Protein AF-A0A1V5CGF0-F1 (afdb_monomer)

Secondary structure (DSSP, 8-state):
-PPPP-----HHHHHHHHHHHHHHHHHHHHH-TT----HHHIIIIIIHHHHHHHHHHHHHHHHHHHHHTTSEEEEE-SSS-EEEEE-GGGHHHHHHHHHHTT-TT----

Foldseek 3Di:
DDDDDDDDDPVVVVVVVVVVLVVVVVVVCVVVVVPPDDPCRCPPPVVVVVVCVVCVVVVVVVVVVCVVVVQKDWDDDVDPDIDIDGDVVCVVVVVVVVVVVVVPPPDDD

Solvent-accessible surface area (backbone atoms only — not comparable to full-atom values): 6692 Å² total; per-residue (Å²): 135,86,83,78,84,78,77,88,74,65,68,68,58,55,56,51,50,53,54,53,48,51,53,51,54,53,52,49,49,66,77,37,76,84,64,85,64,47,74,65,45,47,54,66,52,50,50,46,48,50,48,50,59,59,46,46,60,55,50,52,50,50,53,48,53,36,41,78,70,51,47,33,42,82,43,77,52,104,54,98,56,80,41,78,42,77,28,71,94,34,44,69,63,52,49,50,56,59,49,60,74,66,48,92,76,79,85,82,134

Nearest PDB structures (foldseek):
  2lkp-assembly1_B  TM=3.238E-01  e=8.485E-01  Mycobacterium tuberculosis H37Rv
  6juv-assembly1_A  TM=3.906E-01  e=6.019E+00  Pyrococcus yayanosii CH1

Structure (mmCIF, N/CA/C/O backbone):
data_AF-A0A1V5CGF0-F1
#
_entry.id   AF-A0A1V5CGF0-F1
#
loop_
_atom_site.group_PDB
_atom_site.id
_atom_site.type_symbol
_atom_site.label_atom_id
_atom_site.label_alt_id
_atom_site.label_comp_id
_atom_site.label_asym_id
_atom_site.label_entity_id
_atom_site.label_seq_id
_atom_site.pdbx_PDB_ins_code
_atom_site.Cartn_x
_atom_site.Cartn_y
_atom_site.Cartn_z
_atom_site.occupancy
_atom_site.B_iso_or_equiv
_atom_site.auth_seq_id
_atom_site.auth_comp_id
_atom_site.auth_asym_id
_atom_site.auth_atom_id
_atom_site.pdbx_PDB_model_num
ATOM 1 N N . MET A 1 1 ? -3.769 49.206 -1.027 1.00 41.88 1 MET A N 1
ATOM 2 C CA . MET A 1 1 ? -4.269 48.025 -0.290 1.00 41.88 1 MET A CA 1
ATOM 3 C C . MET A 1 1 ? -4.464 46.904 -1.300 1.00 41.88 1 MET A C 1
ATOM 5 O O . MET A 1 1 ? -5.434 46.940 -2.043 1.00 41.88 1 MET A O 1
ATOM 9 N N . ALA A 1 2 ? -3.492 46.000 -1.428 1.00 39.69 2 ALA A N 1
ATOM 10 C CA . ALA A 1 2 ? -3.567 44.892 -2.378 1.00 39.69 2 ALA A CA 1
ATOM 11 C C . ALA A 1 2 ? -4.409 43.763 -1.771 1.00 39.69 2 ALA A C 1
ATOM 13 O O . ALA A 1 2 ? -4.051 43.216 -0.730 1.00 39.69 2 ALA A O 1
ATOM 14 N N . GLN A 1 3 ? -5.540 43.452 -2.401 1.00 42.38 3 GLN A N 1
ATOM 15 C CA . GLN A 1 3 ? -6.319 42.254 -2.105 1.00 42.38 3 GLN A CA 1
ATOM 16 C C . GLN A 1 3 ? -5.626 41.077 -2.803 1.00 42.38 3 GLN A C 1
ATOM 18 O O . GLN A 1 3 ? -5.435 41.097 -4.016 1.00 42.38 3 GLN A O 1
ATOM 23 N N . GLN A 1 4 ? -5.184 40.093 -2.023 1.00 45.22 4 GLN A N 1
ATOM 24 C CA . GLN A 1 4 ? -4.608 38.844 -2.527 1.00 45.22 4 GLN A CA 1
ATOM 25 C C . GLN A 1 4 ? -5.707 37.972 -3.171 1.00 45.22 4 GLN A C 1
ATOM 27 O O . GLN A 1 4 ? -6.844 37.990 -2.689 1.00 45.22 4 GLN A O 1
ATOM 32 N N . PRO A 1 5 ? -5.403 37.176 -4.213 1.00 49.09 5 PRO A N 1
ATOM 33 C CA . PRO A 1 5 ? -6.361 36.238 -4.786 1.00 49.09 5 PRO A CA 1
ATOM 34 C C . PRO A 1 5 ? -6.500 35.022 -3.860 1.00 49.09 5 PRO A C 1
ATOM 36 O O . PRO A 1 5 ? -5.515 34.350 -3.553 1.00 49.09 5 PRO A O 1
ATOM 39 N N . ARG A 1 6 ? -7.723 34.731 -3.397 1.00 47.97 6 ARG A N 1
ATOM 40 C CA . ARG A 1 6 ? -8.001 33.485 -2.671 1.00 47.97 6 ARG A CA 1
ATOM 41 C C . ARG A 1 6 ? -7.856 32.316 -3.644 1.00 47.97 6 ARG A C 1
ATOM 43 O O . ARG A 1 6 ? -8.627 32.219 -4.596 1.00 47.97 6 ARG A O 1
ATOM 50 N N . LEU A 1 7 ? -6.877 31.445 -3.394 1.00 53.28 7 LEU A N 1
ATOM 51 C CA . LEU A 1 7 ? -6.810 30.116 -4.000 1.00 53.28 7 LEU A CA 1
ATOM 52 C C . LEU A 1 7 ? -8.165 29.419 -3.812 1.00 53.28 7 LEU A C 1
ATOM 54 O O . LEU A 1 7 ? -8.728 29.446 -2.716 1.00 53.28 7 LEU A O 1
ATOM 58 N N . GLY A 1 8 ? -8.680 28.821 -4.886 1.00 49.19 8 GLY A N 1
ATOM 59 C CA . GLY A 1 8 ? -9.928 28.071 -4.885 1.00 49.19 8 GLY A CA 1
ATOM 60 C C . GLY A 1 8 ? -9.873 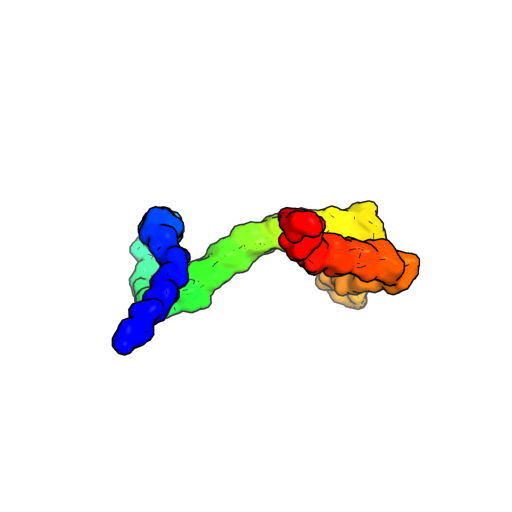26.919 -3.889 1.00 49.19 8 GLY A C 1
ATOM 61 O O . GLY A 1 8 ? -9.265 25.888 -4.151 1.00 49.19 8 GLY A O 1
ATOM 62 N N . HIS A 1 9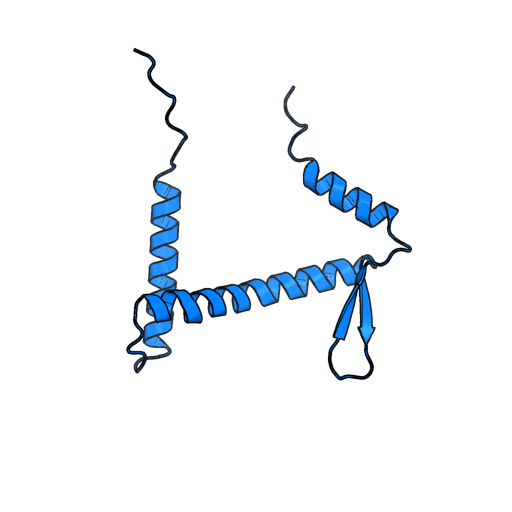 ? -10.517 27.107 -2.747 1.00 52.44 9 HIS A N 1
ATOM 63 C CA . HIS A 1 9 ? -10.866 26.030 -1.844 1.00 52.44 9 HIS A CA 1
ATOM 64 C C . HIS A 1 9 ? -12.265 25.581 -2.267 1.00 52.44 9 HIS A C 1
ATOM 66 O O . HIS A 1 9 ? -13.226 26.288 -1.989 1.00 52.44 9 HIS A O 1
ATOM 72 N N . GLU A 1 10 ? -12.387 24.481 -3.015 1.00 52.28 10 GLU A N 1
ATOM 73 C CA . GLU A 1 10 ? -13.690 23.877 -3.334 1.00 52.28 10 GLU A CA 1
ATOM 74 C C . GLU A 1 10 ? -14.225 23.214 -2.049 1.00 52.28 10 GLU A C 1
ATOM 76 O O . GLU A 1 10 ? -13.728 22.143 -1.681 1.00 52.28 10 GLU A O 1
ATOM 81 N N . PRO A 1 11 ? -15.187 23.820 -1.322 1.00 55.75 11 PRO A N 1
ATOM 82 C CA . PRO A 1 11 ? -15.65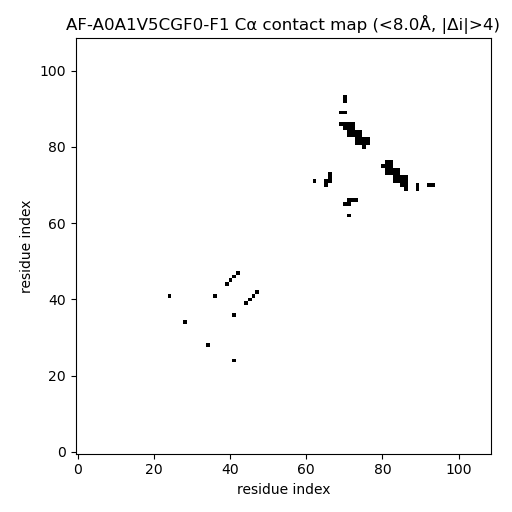5 23.295 -0.033 1.00 55.75 11 PRO A CA 1
ATOM 83 C C . PRO A 1 11 ? -16.304 21.906 -0.166 1.00 55.75 11 PRO A C 1
ATOM 85 O O . PRO A 1 11 ? -16.322 21.118 0.780 1.00 55.75 11 PRO A O 1
ATOM 88 N N . ASP A 1 12 ? -16.768 21.573 -1.367 1.00 60.09 12 ASP A N 1
ATOM 89 C CA . ASP A 1 12 ? -17.498 20.343 -1.664 1.00 60.09 12 ASP A CA 1
ATOM 90 C C . ASP A 1 12 ? -16.593 19.101 -1.621 1.00 60.09 12 ASP A C 1
ATOM 92 O O . ASP A 1 12 ? -17.034 18.008 -1.254 1.00 60.09 12 ASP A O 1
ATOM 96 N N . LYS A 1 13 ? -15.299 19.258 -1.939 1.00 60.16 13 LYS A N 1
ATOM 97 C CA . LYS A 1 13 ? -14.335 18.146 -1.921 1.00 60.16 13 LYS A CA 1
ATOM 98 C C . LYS A 1 13 ? -13.945 17.753 -0.503 1.00 60.16 13 LYS A C 1
ATOM 100 O O . LYS A 1 13 ? -13.909 16.562 -0.198 1.00 60.16 13 LYS A O 1
ATOM 105 N N . GLU A 1 14 ? -13.706 18.725 0.375 1.00 60.25 14 GLU A N 1
ATOM 106 C CA . GLU A 1 14 ? -13.352 18.427 1.766 1.00 60.25 14 GLU A CA 1
ATOM 107 C C . GLU A 1 14 ? -14.515 17.815 2.544 1.00 60.25 14 GLU A C 1
ATOM 109 O O . GLU A 1 14 ? -14.323 16.825 3.251 1.00 60.25 14 GLU A O 1
ATOM 114 N N . ALA A 1 15 ? -15.738 18.316 2.351 1.00 69.00 15 ALA A N 1
ATOM 115 C CA . ALA A 1 15 ? -16.922 17.722 2.966 1.00 69.00 15 ALA A CA 1
ATOM 116 C C . ALA A 1 15 ? -17.137 16.260 2.520 1.00 69.00 15 ALA A C 1
ATOM 118 O O . ALA A 1 15 ? -17.509 15.408 3.330 1.00 69.00 15 ALA A O 1
ATOM 119 N N . CYS A 1 16 ? -16.859 15.944 1.251 1.00 75.00 16 CYS A N 1
ATOM 120 C CA . CYS A 1 16 ? -16.924 14.575 0.735 1.00 75.00 16 CYS A CA 1
ATOM 121 C C . CYS A 1 16 ? -15.838 13.673 1.351 1.00 75.00 16 CYS A C 1
ATOM 123 O O . CYS A 1 16 ? -16.117 12.538 1.748 1.00 75.00 16 CYS A O 1
ATOM 125 N N . LEU A 1 17 ? -14.617 14.194 1.511 1.00 78.62 17 LEU A N 1
ATOM 126 C CA . LEU A 1 17 ? -13.514 13.478 2.157 1.00 78.62 17 LEU A CA 1
ATOM 127 C C . LEU A 1 17 ? -13.836 13.141 3.616 1.00 78.62 17 LEU A C 1
ATOM 129 O O . LEU A 1 17 ? -13.697 11.982 4.010 1.00 78.62 17 LEU A O 1
ATOM 133 N N . VAL A 1 18 ? -14.339 14.103 4.393 1.00 83.62 18 VAL A N 1
ATOM 134 C CA . VAL A 1 18 ? -14.724 13.883 5.797 1.00 83.62 18 VAL A CA 1
ATOM 135 C C . VAL A 1 18 ? -15.824 12.826 5.910 1.00 83.62 18 VAL A C 1
ATOM 137 O O . VAL A 1 18 ? -15.720 11.928 6.743 1.00 83.62 18 VAL A O 1
ATOM 140 N N . GLN A 1 19 ? -16.838 12.857 5.040 1.00 83.19 19 GLN A N 1
ATOM 141 C CA . GLN A 1 19 ? -17.880 11.822 5.027 1.00 83.19 19 GLN A CA 1
ATOM 142 C C . GLN A 1 19 ? -17.330 10.435 4.667 1.00 83.19 19 GLN A C 1
ATOM 144 O O . GLN A 1 19 ? -17.722 9.431 5.269 1.00 83.19 19 GLN A O 1
ATOM 149 N N . SER A 1 20 ? -16.387 1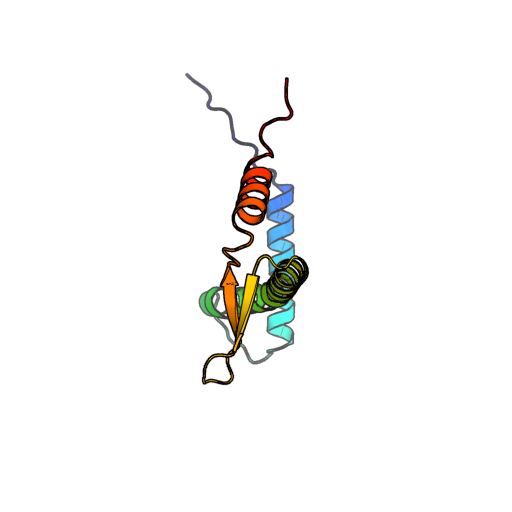0.363 3.723 1.00 81.19 20 SER A N 1
ATOM 150 C CA . SER A 1 20 ? -15.731 9.104 3.360 1.00 81.19 20 SER A CA 1
ATOM 151 C C . SER A 1 20 ? -14.913 8.523 4.522 1.00 81.19 20 SER A C 1
ATOM 153 O O . SER A 1 20 ? -14.963 7.315 4.766 1.00 81.19 20 SER A O 1
ATOM 155 N N . LEU A 1 21 ? -14.225 9.381 5.284 1.00 80.56 21 LEU A N 1
ATOM 156 C CA . LEU A 1 21 ? -13.470 9.004 6.478 1.00 80.56 21 LEU A CA 1
ATOM 157 C C . LEU A 1 21 ? -14.399 8.562 7.608 1.00 80.56 21 LEU A C 1
ATOM 159 O O . LEU A 1 21 ? -14.166 7.513 8.199 1.00 80.56 21 LEU A O 1
ATOM 163 N N . ALA A 1 22 ? -15.493 9.286 7.851 1.00 83.25 22 ALA A N 1
ATOM 164 C CA . ALA A 1 22 ? -16.489 8.909 8.850 1.00 83.25 22 ALA A CA 1
ATOM 165 C C . ALA A 1 22 ? -17.069 7.511 8.575 1.00 83.25 22 ALA A C 1
ATOM 167 O O . ALA A 1 22 ? -17.149 6.684 9.481 1.00 83.25 22 ALA A O 1
ATOM 168 N N . ARG A 1 23 ? -17.399 7.199 7.312 1.00 84.25 23 ARG A N 1
ATOM 169 C CA . ARG A 1 23 ? -17.882 5.861 6.927 1.00 84.25 23 ARG A CA 1
ATOM 170 C C . ARG A 1 23 ? -16.833 4.775 7.164 1.00 84.25 23 ARG A C 1
ATOM 172 O O . ARG A 1 23 ? -17.178 3.692 7.627 1.00 84.25 23 ARG A O 1
ATOM 179 N N . LYS A 1 24 ? -15.569 5.054 6.835 1.00 80.75 24 LYS A N 1
ATOM 180 C CA . LYS A 1 24 ? -14.440 4.149 7.085 1.00 80.75 24 LYS A CA 1
ATO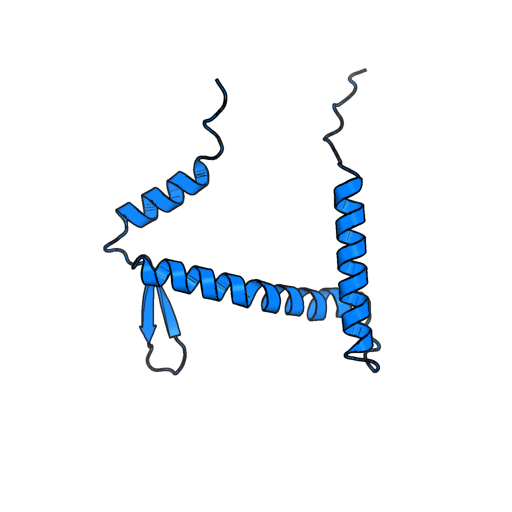M 181 C C . LYS A 1 24 ? -14.292 3.875 8.591 1.00 80.75 24 LYS A C 1
ATOM 183 O O . LYS A 1 24 ? -14.300 2.714 8.984 1.00 80.75 24 LYS A O 1
ATOM 188 N N . ILE A 1 25 ? -14.254 4.917 9.422 1.00 82.25 25 ILE A N 1
ATOM 189 C CA . ILE A 1 25 ? -14.123 4.798 10.886 1.00 82.25 25 ILE A CA 1
ATOM 190 C C . ILE A 1 25 ? -15.303 4.026 11.495 1.00 82.25 25 ILE A C 1
ATOM 192 O O . ILE A 1 25 ? -15.105 3.183 12.360 1.00 82.25 25 ILE A O 1
ATOM 196 N N . LEU A 1 26 ? -16.532 4.248 11.024 1.00 83.69 26 LEU A N 1
ATOM 197 C CA . LEU A 1 26 ? -17.690 3.489 11.509 1.00 83.69 26 LEU A CA 1
ATOM 198 C C . LEU A 1 26 ? -17.606 1.997 11.161 1.00 83.69 26 LEU A C 1
ATOM 200 O O . LEU A 1 26 ? -17.943 1.163 11.994 1.00 83.69 26 LEU A O 1
ATOM 204 N N . LEU A 1 27 ? -17.146 1.652 9.954 1.00 81.06 27 LEU A N 1
ATOM 205 C CA . LEU A 1 27 ? -16.930 0.252 9.573 1.00 81.06 27 LEU A CA 1
ATOM 206 C C . LEU A 1 27 ? -15.881 -0.419 10.468 1.00 81.06 27 LEU A C 1
ATOM 208 O O . LEU A 1 27 ? -16.083 -1.563 10.857 1.00 81.06 27 LEU A O 1
ATOM 212 N N . TYR A 1 28 ? -14.812 0.298 10.829 1.00 76.12 28 TYR A N 1
ATOM 213 C CA . TYR A 1 28 ? -13.790 -0.198 11.754 1.00 76.12 28 TYR A CA 1
ATOM 214 C C . TYR A 1 28 ? -14.359 -0.576 13.116 1.00 76.12 28 TYR A C 1
ATOM 216 O O . TYR A 1 28 ? -14.182 -1.701 13.568 1.00 76.12 28 TYR A O 1
ATOM 224 N N . LEU A 1 29 ? -15.049 0.372 13.754 1.00 79.00 29 LEU A N 1
ATOM 225 C CA . LEU A 1 29 ? -15.548 0.210 15.118 1.00 79.00 29 LEU A CA 1
ATOM 226 C C . LEU A 1 29 ? -16.621 -0.885 15.211 1.00 79.00 29 LEU A C 1
ATOM 228 O O . LEU A 1 29 ? -16.797 -1.483 16.264 1.00 79.00 29 LEU A O 1
ATOM 232 N N . ILE A 1 30 ? -17.330 -1.168 14.113 1.00 82.56 30 ILE A N 1
ATOM 233 C CA . ILE A 1 30 ? -18.269 -2.297 14.040 1.00 82.56 30 ILE A CA 1
ATOM 234 C C . ILE A 1 30 ? -17.529 -3.636 13.923 1.00 82.56 30 ILE A C 1
ATOM 236 O O . ILE A 1 30 ? -17.954 -4.611 14.538 1.00 82.56 30 ILE A O 1
ATOM 240 N N . ASP A 1 31 ? -16.456 -3.697 13.131 1.00 76.44 31 ASP A N 1
ATOM 241 C CA . ASP A 1 31 ? -15.660 -4.920 12.932 1.00 76.44 31 ASP A CA 1
ATOM 242 C C . ASP A 1 31 ? -14.798 -5.252 14.168 1.00 76.44 31 ASP A C 1
ATOM 244 O O . ASP A 1 31 ? -14.493 -6.413 14.434 1.00 76.44 31 ASP A O 1
ATOM 248 N N . HIS A 1 32 ? -14.472 -4.233 14.972 1.00 72.31 32 HIS A N 1
ATOM 249 C CA . HIS A 1 32 ? -13.716 -4.339 16.219 1.00 72.31 32 HIS A CA 1
ATOM 250 C C . HIS A 1 32 ? -14.474 -3.677 17.387 1.00 72.31 32 HIS A C 1
ATOM 252 O O . HIS A 1 32 ? -14.080 -2.606 17.848 1.00 72.31 32 HIS A O 1
ATOM 258 N N . PRO A 1 33 ? -15.555 -4.299 17.895 1.00 72.00 33 PRO A N 1
ATOM 259 C CA . PRO A 1 33 ? -16.413 -3.705 18.927 1.00 72.00 33 PRO A CA 1
ATOM 260 C C . PRO A 1 33 ? -15.712 -3.482 20.277 1.00 72.00 33 PRO A C 1
ATOM 262 O O . PRO A 1 33 ? -16.167 -2.657 21.064 1.00 72.00 33 PRO A O 1
ATOM 265 N N . ASP A 1 34 ? -14.598 -4.177 20.523 1.00 72.56 34 ASP A N 1
ATOM 266 C CA . ASP A 1 34 ? -13.769 -4.023 21.725 1.00 72.56 34 ASP A CA 1
ATOM 267 C C . ASP A 1 34 ? -12.632 -2.994 21.540 1.00 72.56 34 ASP A C 1
ATOM 269 O O . ASP A 1 34 ? -11.816 -2.796 22.442 1.00 72.56 34 ASP A O 1
ATOM 273 N N . ALA A 1 35 ? -12.528 -2.355 20.366 1.00 67.81 35 ALA A N 1
ATOM 274 C CA . ALA A 1 35 ? -11.510 -1.343 20.109 1.00 67.81 35 ALA A CA 1
ATOM 275 C C . ALA A 1 35 ? -11.854 -0.035 20.838 1.00 67.81 35 ALA A C 1
ATOM 277 O O . ALA A 1 35 ? -12.534 0.841 20.307 1.00 67.81 35 ALA A O 1
ATOM 278 N N . GLU A 1 36 ? -11.320 0.135 22.046 1.00 70.25 36 GLU A N 1
ATOM 279 C CA . GLU A 1 36 ? -11.237 1.431 22.738 1.00 70.25 36 GLU A CA 1
ATOM 280 C C . GLU A 1 36 ? -10.092 2.290 22.172 1.00 70.25 36 GLU A C 1
ATOM 282 O O . GLU A 1 36 ? -9.258 2.837 22.898 1.00 70.25 36 GLU A O 1
ATOM 287 N N . ASP A 1 37 ? -10.000 2.369 20.846 1.00 69.69 37 ASP A N 1
ATOM 288 C CA . ASP A 1 37 ? -8.906 3.070 20.192 1.00 69.69 37 ASP A CA 1
ATOM 289 C C . ASP A 1 37 ? -9.021 4.586 20.389 1.00 69.69 37 ASP A C 1
ATOM 291 O O . ASP A 1 37 ? -10.086 5.195 20.248 1.00 69.69 37 ASP A O 1
ATOM 295 N N . SER A 1 38 ? -7.889 5.224 20.681 1.00 80.44 38 SER A N 1
ATOM 296 C CA . SER A 1 38 ? -7.796 6.681 20.697 1.00 80.44 38 SER A CA 1
ATOM 297 C C . SER A 1 38 ? -7.777 7.229 19.266 1.00 80.44 38 SER A C 1
ATOM 299 O O . SER A 1 38 ? -7.514 6.506 18.304 1.00 80.44 38 SER A O 1
ATOM 301 N N . LEU A 1 39 ? -7.987 8.539 19.097 1.00 77.19 39 LEU A N 1
ATOM 302 C CA . LEU A 1 39 ? -7.825 9.190 17.789 1.00 77.19 39 LEU A CA 1
ATOM 303 C C . LEU A 1 39 ? -6.443 8.901 17.171 1.00 77.19 39 LEU A C 1
ATOM 305 O O . LEU A 1 39 ? -6.340 8.685 15.967 1.00 77.19 39 LEU A O 1
ATOM 309 N N . GLU A 1 40 ? -5.394 8.858 17.994 1.00 74.00 40 GLU A N 1
ATOM 310 C CA . GLU A 1 40 ? -4.036 8.507 17.564 1.00 74.00 40 GLU A CA 1
ATOM 311 C C . GLU A 1 40 ? -3.933 7.044 17.111 1.00 74.00 40 GLU A C 1
ATOM 313 O O . GLU A 1 40 ? -3.243 6.771 16.132 1.00 74.00 40 GLU A O 1
ATOM 318 N N . GLY A 1 41 ? -4.652 6.118 17.755 1.00 75.69 41 GLY A N 1
ATOM 319 C CA . GLY A 1 41 ? -4.753 4.718 17.328 1.00 75.69 41 GLY A CA 1
ATOM 320 C C . GLY A 1 41 ? -5.478 4.560 15.988 1.00 75.69 41 GLY A C 1
ATOM 321 O O . GLY A 1 41 ? -4.946 3.947 15.055 1.00 75.69 41 GLY A O 1
ATOM 322 N N . ILE A 1 42 ? -6.632 5.225 15.844 1.00 75.38 42 ILE A N 1
ATOM 323 C CA . ILE A 1 42 ? -7.425 5.243 14.603 1.00 75.38 42 ILE A CA 1
ATOM 324 C C . ILE A 1 42 ? -6.604 5.812 13.442 1.00 75.38 42 ILE A C 1
ATOM 326 O O . ILE A 1 42 ? -6.592 5.235 12.357 1.00 75.38 42 ILE A O 1
ATOM 330 N N . VAL A 1 43 ? -5.916 6.939 13.646 1.00 72.31 43 VAL A N 1
ATOM 331 C CA . VAL A 1 43 ? -5.132 7.604 12.592 1.00 72.31 43 VAL A CA 1
ATOM 332 C C . VAL A 1 43 ? -3.825 6.864 12.305 1.00 72.31 43 VAL A C 1
ATOM 334 O O . VAL A 1 43 ? -3.479 6.666 11.141 1.00 72.31 43 VAL A O 1
ATOM 337 N N . GLY A 1 44 ? -3.089 6.477 13.347 1.00 63.44 44 GLY A N 1
ATOM 338 C CA . GLY A 1 44 ? -1.718 5.988 13.233 1.00 63.44 44 GLY A CA 1
ATOM 339 C C . GLY A 1 44 ? -1.609 4.551 12.740 1.00 63.44 44 GLY A C 1
ATOM 340 O O . GLY A 1 44 ? -0.759 4.260 11.901 1.00 63.44 44 GLY A O 1
ATOM 341 N N . TRP A 1 45 ? -2.472 3.661 13.230 1.00 65.81 45 TRP A N 1
ATOM 342 C CA . TRP A 1 45 ? -2.389 2.235 12.918 1.00 65.81 45 TRP A CA 1
ATOM 343 C C . TRP A 1 45 ? -3.473 1.821 11.939 1.00 65.81 45 TRP A C 1
ATOM 345 O O . TRP A 1 45 ? -3.164 1.280 10.879 1.00 65.81 45 TRP A O 1
ATOM 355 N N . TRP A 1 46 ? -4.732 2.145 12.233 1.00 73.31 46 TRP A N 1
ATOM 356 C CA . TRP A 1 46 ? -5.835 1.633 11.430 1.00 73.31 46 TRP A CA 1
ATOM 357 C C . TRP A 1 46 ? -5.961 2.320 10.067 1.00 73.31 46 TRP A C 1
ATOM 359 O O . TRP A 1 46 ? -6.008 1.646 9.037 1.00 73.31 46 TRP A O 1
ATOM 369 N N . LEU A 1 47 ? -5.988 3.657 10.021 1.00 69.44 47 LEU A N 1
ATOM 370 C CA . LEU A 1 47 ? -6.177 4.375 8.757 1.00 69.44 47 LEU A CA 1
ATOM 371 C C . LEU A 1 47 ? -5.002 4.140 7.799 1.00 69.44 47 LEU A C 1
ATOM 373 O O . LEU A 1 47 ? -5.211 3.955 6.600 1.00 69.44 47 LEU A O 1
ATOM 377 N N . LEU A 1 48 ? -3.781 4.099 8.339 1.00 74.81 48 LEU A N 1
ATOM 378 C CA . LEU A 1 48 ? -2.570 3.774 7.594 1.00 74.81 48 LEU A CA 1
ATOM 379 C C . LEU A 1 48 ? -2.619 2.336 7.062 1.00 74.81 48 LEU A C 1
ATOM 381 O O . LEU A 1 48 ? -2.367 2.119 5.881 1.00 74.81 48 LEU A O 1
ATOM 385 N N . GLU A 1 49 ? -2.982 1.358 7.897 1.00 74.31 49 GLU A N 1
ATOM 386 C CA . GLU A 1 49 ? -3.077 -0.044 7.483 1.00 74.31 49 GLU A CA 1
ATOM 387 C C . GLU A 1 49 ? -4.166 -0.258 6.426 1.00 74.31 49 GLU A C 1
ATOM 389 O O . GLU A 1 49 ? -3.932 -0.945 5.432 1.00 74.31 49 GLU A O 1
ATOM 394 N N . GLN A 1 50 ? -5.342 0.353 6.582 1.00 72.62 50 GLN A N 1
ATOM 395 C CA . GLN A 1 50 ? -6.410 0.270 5.583 1.00 72.62 50 GLN A CA 1
ATOM 396 C C . GLN A 1 50 ? -6.023 0.915 4.261 1.00 72.62 50 GLN A C 1
ATOM 398 O O . GLN A 1 50 ? -6.344 0.381 3.194 1.00 72.62 50 GLN A O 1
ATOM 403 N N . GLU A 1 51 ? -5.341 2.057 4.313 1.00 75.56 51 GLU A N 1
ATOM 404 C CA . GLU A 1 51 ? -4.840 2.704 3.111 1.00 75.56 51 GLU A CA 1
ATOM 405 C C . GLU A 1 51 ? -3.776 1.822 2.451 1.00 75.56 51 GLU A C 1
ATOM 407 O O . GLU A 1 51 ? -3.887 1.544 1.263 1.00 75.56 51 GLU A O 1
ATOM 412 N N . ILE A 1 52 ? -2.834 1.260 3.214 1.00 76.62 52 ILE A N 1
ATOM 413 C CA . ILE A 1 52 ? -1.836 0.309 2.704 1.00 76.62 52 ILE A CA 1
ATOM 414 C C . ILE A 1 52 ? -2.514 -0.905 2.057 1.00 76.62 52 ILE A C 1
ATOM 416 O O . ILE A 1 52 ? -2.186 -1.227 0.919 1.00 76.62 52 ILE A O 1
ATOM 420 N N . ARG A 1 53 ? -3.496 -1.539 2.711 1.00 76.75 53 ARG A N 1
ATOM 421 C CA . ARG A 1 53 ? -4.246 -2.689 2.163 1.00 76.75 53 ARG A CA 1
ATOM 422 C C . ARG A 1 53 ? -5.006 -2.325 0.885 1.00 76.75 53 ARG A C 1
ATOM 424 O O . ARG A 1 53 ? -5.031 -3.094 -0.076 1.00 76.75 53 ARG A O 1
ATOM 431 N N . THR A 1 54 ? -5.614 -1.140 0.845 1.00 76.25 54 THR A N 1
ATOM 432 C CA . THR A 1 54 ? -6.328 -0.645 -0.342 1.00 76.25 54 THR A CA 1
ATOM 433 C C . THR A 1 54 ? -5.362 -0.374 -1.495 1.00 76.25 54 THR A C 1
ATOM 435 O O . THR A 1 54 ? -5.632 -0.745 -2.642 1.00 76.25 54 THR A O 1
ATOM 438 N N . GLN A 1 55 ? -4.221 0.247 -1.199 1.00 78.69 55 GLN A N 1
ATOM 439 C CA . GLN A 1 55 ? -3.181 0.530 -2.179 1.00 78.69 55 GLN A CA 1
ATOM 440 C C . GLN A 1 55 ? -2.450 -0.739 -2.617 1.00 78.69 55 GLN A C 1
ATOM 442 O O . GLN A 1 55 ? -2.023 -0.807 -3.763 1.00 78.69 55 GLN A O 1
ATOM 447 N N . GLU A 1 56 ? -2.369 -1.774 -1.782 1.00 82.12 56 GLU A N 1
ATOM 448 C CA . GLU A 1 56 ? -1.671 -3.018 -2.099 1.00 82.12 56 GLU A CA 1
ATOM 449 C C . GLU A 1 56 ? -2.212 -3.662 -3.379 1.00 82.12 56 GLU A C 1
ATOM 451 O O . GLU A 1 56 ? -1.437 -4.028 -4.259 1.00 82.12 56 GLU A O 1
ATOM 456 N N . ASN A 1 57 ? -3.535 -3.735 -3.546 1.00 78.19 57 ASN A N 1
ATOM 457 C CA . ASN A 1 57 ? -4.131 -4.275 -4.771 1.00 78.19 57 ASN A CA 1
ATOM 458 C C . ASN A 1 57 ? -3.775 -3.440 -6.010 1.00 78.19 57 ASN A C 1
ATOM 460 O O . ASN A 1 57 ? -3.489 -3.996 -7.071 1.00 78.19 57 ASN A O 1
ATOM 464 N N . ARG A 1 58 ? -3.739 -2.110 -5.874 1.00 80.69 58 ARG A N 1
ATOM 465 C CA . ARG A 1 58 ? -3.341 -1.202 -6.962 1.00 80.69 58 ARG A CA 1
ATOM 466 C C . ARG A 1 58 ? -1.858 -1.345 -7.293 1.00 80.69 58 ARG A C 1
ATOM 468 O O . ARG A 1 58 ? -1.500 -1.379 -8.465 1.00 80.69 58 ARG A O 1
ATOM 475 N N . VAL A 1 59 ? -1.009 -1.485 -6.277 1.00 83.62 59 VAL A N 1
ATOM 476 C CA . VAL A 1 59 ? 0.428 -1.735 -6.426 1.00 83.62 59 VAL A CA 1
ATOM 477 C C . VAL A 1 59 ? 0.668 -3.088 -7.093 1.00 83.62 59 VAL A C 1
ATOM 479 O O . VAL A 1 59 ? 1.459 -3.161 -8.028 1.00 83.62 59 VAL A O 1
ATOM 482 N N . ARG A 1 60 ? -0.045 -4.148 -6.691 1.00 86.00 60 ARG A N 1
ATOM 483 C CA . ARG A 1 60 ? 0.029 -5.472 -7.332 1.00 86.00 60 ARG A CA 1
ATOM 484 C C . ARG A 1 60 ? -0.349 -5.401 -8.809 1.00 86.00 60 ARG A C 1
ATOM 486 O O . ARG A 1 60 ? 0.366 -5.958 -9.639 1.00 86.00 60 ARG A O 1
ATOM 493 N N . GLU A 1 61 ? -1.421 -4.686 -9.143 1.00 86.31 61 GLU A N 1
ATOM 494 C CA . GLU A 1 61 ? -1.833 -4.499 -10.535 1.00 86.31 61 GLU A CA 1
ATO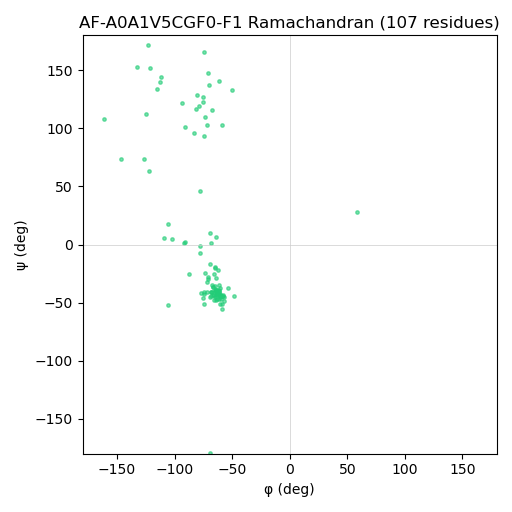M 495 C C . GLU A 1 61 ? -0.802 -3.687 -11.330 1.00 86.31 61 GLU A C 1
ATOM 497 O O . GLU A 1 61 ? -0.421 -4.088 -12.427 1.00 86.31 61 GLU A O 1
ATOM 502 N N . ALA A 1 62 ? -0.272 -2.602 -10.760 1.00 86.94 62 ALA A N 1
ATOM 503 C CA . ALA A 1 62 ? 0.781 -1.809 -11.391 1.00 86.94 62 ALA A CA 1
ATOM 504 C C . ALA A 1 62 ? 2.051 -2.642 -11.638 1.00 86.94 62 ALA A C 1
ATOM 506 O O . ALA A 1 62 ? 2.608 -2.614 -12.735 1.00 86.94 62 ALA A O 1
ATOM 507 N N . VAL A 1 63 ? 2.481 -3.442 -10.659 1.00 88.62 63 VAL A N 1
ATOM 508 C CA . VAL A 1 63 ? 3.613 -4.371 -10.796 1.00 88.62 63 VAL A CA 1
ATOM 509 C C . VAL A 1 63 ? 3.335 -5.406 -11.887 1.00 88.62 63 VAL A C 1
ATOM 511 O O . VAL A 1 63 ? 4.206 -5.644 -12.725 1.00 88.62 63 VAL A O 1
ATOM 514 N N . ARG A 1 64 ? 2.123 -5.975 -11.943 1.00 88.69 64 ARG A N 1
ATOM 515 C CA . ARG A 1 64 ? 1.713 -6.899 -13.011 1.00 88.69 64 ARG A CA 1
ATOM 516 C C . ARG A 1 64 ? 1.810 -6.238 -14.385 1.00 88.69 64 ARG A C 1
ATOM 518 O O . ARG A 1 64 ? 2.493 -6.765 -15.256 1.00 88.69 64 ARG A O 1
ATOM 525 N N . MET A 1 65 ? 1.228 -5.052 -14.551 1.00 90.25 65 MET A N 1
ATOM 526 C CA . MET A 1 65 ? 1.288 -4.294 -15.804 1.00 90.25 65 MET A CA 1
ATOM 527 C C . MET A 1 65 ? 2.729 -3.987 -16.236 1.00 90.25 65 MET A C 1
ATOM 529 O O . MET A 1 65 ? 3.066 -4.113 -17.415 1.00 90.25 65 MET A O 1
ATOM 533 N N . LEU A 1 66 ? 3.597 -3.583 -15.303 1.00 88.06 66 LEU A N 1
ATOM 534 C CA . LEU A 1 66 ? 5.006 -3.300 -15.593 1.00 88.06 66 LEU A CA 1
ATOM 535 C C . LEU A 1 66 ? 5.779 -4.571 -15.979 1.00 88.06 66 LEU A C 1
ATOM 537 O O . LEU A 1 66 ? 6.656 -4.507 -16.847 1.00 88.06 66 LEU A O 1
ATOM 541 N N . LYS A 1 67 ? 5.444 -5.717 -15.373 1.00 87.75 67 LYS A N 1
ATOM 542 C CA . LYS A 1 67 ? 6.022 -7.026 -15.705 1.00 87.75 67 LYS A CA 1
ATOM 543 C C . LYS A 1 67 ? 5.571 -7.508 -17.083 1.00 87.75 67 LYS A C 1
ATOM 545 O O . LYS A 1 67 ? 6.417 -7.895 -17.884 1.00 87.75 67 LYS A O 1
ATOM 550 N N . ASP A 1 68 ? 4.282 -7.399 -17.398 1.00 89.19 68 ASP A N 1
ATOM 551 C CA . ASP A 1 68 ? 3.721 -7.776 -18.704 1.00 89.19 68 ASP A CA 1
ATOM 552 C C . ASP A 1 68 ? 4.320 -6.936 -19.842 1.00 89.19 68 ASP A C 1
ATOM 554 O O . ASP A 1 68 ? 4.595 -7.433 -20.934 1.00 89.19 68 ASP A O 1
ATOM 558 N N . ARG A 1 69 ? 4.615 -5.659 -19.568 1.00 87.56 69 ARG A N 1
ATOM 559 C CA . ARG A 1 69 ? 5.332 -4.763 -20.493 1.00 87.56 69 ARG A CA 1
ATOM 560 C C . ARG A 1 69 ? 6.846 -4.998 -20.525 1.00 87.56 69 ARG A C 1
ATOM 562 O O . ARG A 1 69 ? 7.550 -4.339 -21.295 1.00 87.56 69 ARG A O 1
ATOM 569 N N . ASN A 1 70 ? 7.349 -5.930 -19.717 1.00 88.19 70 ASN A N 1
ATOM 570 C CA . ASN A 1 70 ? 8.758 -6.291 -19.586 1.00 88.19 70 ASN A CA 1
ATOM 571 C C . ASN A 1 70 ? 9.658 -5.103 -19.175 1.00 88.19 70 ASN A C 1
ATOM 573 O O . ASN A 1 70 ? 10.834 -5.047 -19.537 1.00 88.19 70 ASN A O 1
ATOM 577 N N . LEU A 1 71 ? 9.093 -4.128 -18.451 1.00 87.12 71 LEU A N 1
ATOM 578 C CA . LEU A 1 71 ? 9.785 -2.928 -17.955 1.00 87.12 71 LEU A CA 1
ATOM 579 C C . LEU A 1 71 ? 10.453 -3.172 -16.600 1.00 87.12 71 LEU A C 1
ATOM 581 O O . LEU A 1 71 ? 11.440 -2.519 -16.268 1.00 87.12 71 LEU A O 1
ATOM 585 N N . ILE A 1 72 ? 9.931 -4.127 -15.833 1.00 89.75 72 ILE A N 1
ATOM 586 C CA . ILE A 1 72 ? 10.559 -4.652 -14.621 1.00 89.75 72 ILE A CA 1
ATOM 587 C C . ILE A 1 72 ? 10.780 -6.155 -14.770 1.00 89.75 72 ILE A C 1
ATOM 589 O O . ILE A 1 72 ? 10.040 -6.838 -15.475 1.00 89.75 72 ILE A O 1
A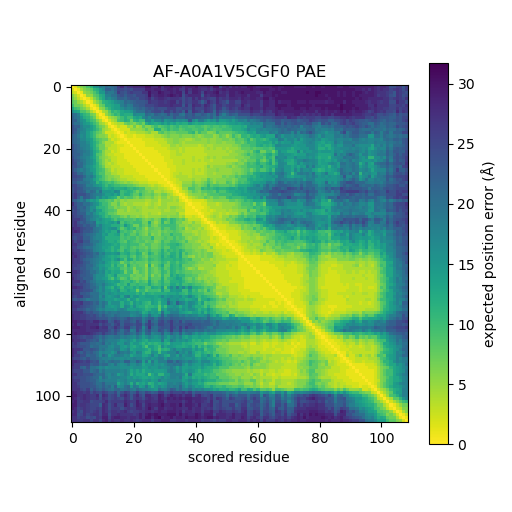TOM 593 N N . ILE A 1 73 ? 11.801 -6.663 -14.091 1.00 88.44 73 ILE A N 1
ATOM 594 C CA . ILE A 1 73 ? 12.159 -8.076 -14.045 1.00 88.44 73 ILE A CA 1
ATOM 595 C C . ILE A 1 73 ? 11.967 -8.567 -12.618 1.00 88.44 73 ILE A C 1
ATOM 597 O O . ILE A 1 73 ? 12.425 -7.938 -11.661 1.00 88.44 73 ILE A O 1
ATOM 601 N N . GLU A 1 74 ? 11.319 -9.717 -12.506 1.00 87.81 74 GLU A N 1
ATOM 602 C CA . GLU A 1 74 ? 11.191 -10.477 -11.274 1.00 87.81 74 GLU A CA 1
ATOM 603 C C . GLU A 1 74 ? 12.473 -11.287 -11.030 1.00 87.81 74 GLU A C 1
ATOM 605 O O . GLU A 1 74 ? 12.966 -11.984 -11.917 1.00 87.81 74 GLU A O 1
ATOM 610 N N . SER A 1 75 ? 13.042 -11.177 -9.835 1.00 79.75 75 SER A N 1
ATOM 611 C CA . SER A 1 75 ? 14.201 -11.943 -9.396 1.00 79.75 75 SER A CA 1
ATOM 612 C C . SER A 1 75 ? 13.850 -12.652 -8.098 1.00 79.75 75 SER A C 1
ATOM 614 O O . SER A 1 75 ? 13.657 -12.027 -7.054 1.00 79.75 75 SER A O 1
ATOM 616 N N . SER A 1 76 ? 13.780 -13.976 -8.166 1.00 74.06 76 SER A N 1
ATOM 617 C CA . SER A 1 76 ? 13.719 -14.822 -6.981 1.00 74.06 76 SER A CA 1
ATOM 618 C C . SER A 1 76 ? 15.111 -14.829 -6.350 1.00 74.06 76 SER A C 1
ATOM 620 O O . SER A 1 76 ? 16.071 -15.336 -6.933 1.00 74.06 76 SER A O 1
ATOM 622 N N . GLY A 1 77 ? 15.252 -14.191 -5.188 1.00 67.25 77 GLY A N 1
ATOM 623 C CA . GLY A 1 77 ? 16.477 -14.294 -4.399 1.00 67.25 77 GLY A CA 1
ATOM 624 C C . GLY A 1 77 ? 16.644 -15.702 -3.814 1.00 67.25 77 GLY A C 1
ATOM 625 O O . GLY A 1 77 ? 15.783 -16.561 -3.962 1.00 67.25 77 GLY A O 1
ATOM 626 N N . ARG A 1 78 ? 17.723 -15.935 -3.056 1.00 66.06 78 ARG A N 1
ATOM 627 C CA . ARG A 1 78 ? 17.909 -17.175 -2.264 1.00 66.06 78 ARG A CA 1
ATOM 628 C C . ARG A 1 78 ? 16.875 -17.369 -1.130 1.00 66.06 78 ARG A C 1
ATOM 630 O O . ARG A 1 78 ? 17.029 -18.288 -0.336 1.00 66.06 78 ARG A O 1
ATOM 637 N N . GLY A 1 79 ? 15.858 -16.513 -1.031 1.00 62.41 79 GLY A N 1
ATOM 638 C CA . GLY A 1 79 ? 14.766 -16.607 -0.061 1.00 62.41 79 GLY A CA 1
ATOM 639 C C . GLY A 1 79 ? 13.402 -16.656 -0.753 1.00 62.41 79 GLY A C 1
ATOM 640 O O . GLY A 1 79 ? 13.307 -16.423 -1.954 1.00 62.41 79 GLY A O 1
ATOM 641 N N . ALA A 1 80 ? 12.345 -16.916 0.019 1.00 65.12 80 ALA A N 1
ATOM 642 C CA . ALA A 1 80 ? 10.958 -16.967 -0.464 1.00 65.12 80 ALA A CA 1
ATOM 643 C C . ALA A 1 80 ? 10.384 -15.598 -0.898 1.00 65.12 80 ALA A C 1
ATOM 645 O O . ALA A 1 80 ? 9.223 -15.507 -1.284 1.00 65.12 80 ALA A O 1
ATOM 646 N N . GLU A 1 81 ? 11.179 -14.529 -0.826 1.00 76.69 81 GLU A N 1
ATOM 647 C CA . GLU A 1 81 ? 10.757 -13.174 -1.159 1.00 76.69 81 GLU A CA 1
ATOM 648 C C . GLU A 1 81 ? 11.083 -12.838 -2.620 1.00 76.69 81 GLU A C 1
ATOM 650 O O . GLU A 1 81 ? 12.238 -12.876 -3.062 1.00 76.69 81 GLU A O 1
ATOM 655 N N . VAL A 1 82 ? 10.040 -12.489 -3.369 1.00 81.06 82 VAL A N 1
ATOM 656 C CA . VAL A 1 82 ? 10.133 -12.022 -4.752 1.00 81.06 82 VAL A CA 1
ATOM 657 C C . VAL A 1 82 ? 10.635 -10.580 -4.769 1.00 81.06 82 VAL A C 1
ATOM 659 O O . VAL A 1 82 ? 10.051 -9.710 -4.127 1.00 81.06 82 VAL A O 1
ATOM 662 N N . ARG A 1 83 ? 11.697 -10.301 -5.533 1.00 84.25 83 ARG A N 1
ATOM 663 C CA . ARG A 1 83 ? 12.224 -8.940 -5.718 1.00 84.25 83 ARG A CA 1
ATOM 664 C C . ARG A 1 83 ? 12.008 -8.466 -7.146 1.00 84.25 83 ARG A C 1
ATOM 666 O O . ARG A 1 83 ? 12.154 -9.239 -8.086 1.00 84.25 83 ARG A O 1
ATOM 673 N N . TYR A 1 84 ? 11.733 -7.178 -7.315 1.00 86.38 84 TYR A N 1
ATOM 674 C CA . TYR A 1 84 ? 11.574 -6.554 -8.628 1.00 86.38 84 TYR A CA 1
ATOM 675 C C . TYR A 1 84 ? 12.713 -5.571 -8.889 1.00 86.38 84 TYR A C 1
ATOM 677 O O . TYR A 1 84 ? 13.127 -4.833 -7.997 1.00 86.38 84 TYR A O 1
ATOM 685 N N . ARG A 1 85 ? 13.220 -5.549 -10.122 1.00 86.00 85 ARG A N 1
ATOM 686 C CA . ARG A 1 85 ? 14.218 -4.571 -10.582 1.00 86.00 85 ARG A CA 1
ATOM 687 C C . ARG A 1 85 ? 13.818 -3.991 -11.931 1.00 86.00 85 ARG A C 1
ATOM 689 O O . ARG A 1 85 ? 13.163 -4.674 -12.712 1.00 86.00 85 ARG A O 1
ATOM 696 N N . ALA A 1 86 ? 14.245 -2.768 -12.234 1.00 87.75 86 ALA A N 1
ATOM 697 C CA . ALA A 1 86 ? 14.060 -2.198 -13.565 1.00 87.75 86 ALA A CA 1
ATOM 698 C C . ALA A 1 86 ? 14.784 -3.040 -14.629 1.00 87.75 86 ALA A C 1
ATOM 700 O O . ALA A 1 86 ? 15.899 -3.524 -14.407 1.00 87.75 86 ALA A O 1
ATOM 701 N N . ASN A 1 87 ? 14.150 -3.202 -15.788 1.00 88.00 87 ASN A N 1
ATOM 702 C CA . ASN A 1 87 ? 14.768 -3.818 -16.948 1.00 88.00 87 ASN A CA 1
ATOM 703 C C . ASN A 1 87 ? 15.608 -2.779 -17.703 1.00 88.00 87 ASN A C 1
ATOM 705 O O . ASN A 1 87 ? 15.086 -2.025 -18.526 1.00 88.00 87 ASN A O 1
ATOM 709 N N . TRP A 1 88 ? 16.915 -2.734 -17.443 1.00 85.75 88 TRP A N 1
ATOM 710 C CA . TRP A 1 88 ? 17.807 -1.776 -18.105 1.00 85.75 88 TRP A CA 1
ATOM 711 C C . TRP A 1 88 ? 17.938 -1.993 -19.617 1.00 85.75 88 TRP A C 1
ATOM 713 O O . TRP A 1 88 ? 18.207 -1.032 -20.333 1.00 85.75 88 TRP A O 1
ATOM 723 N N . ASP A 1 89 ? 17.619 -3.183 -20.128 1.00 88.50 89 ASP A N 1
ATOM 724 C CA . ASP A 1 89 ? 17.560 -3.437 -21.574 1.00 88.50 89 ASP A CA 1
ATOM 725 C C . ASP A 1 89 ? 16.378 -2.702 -22.235 1.00 88.50 89 ASP A C 1
ATOM 727 O O . ASP A 1 89 ? 16.328 -2.520 -23.450 1.00 88.50 89 ASP A O 1
ATOM 731 N N . ARG A 1 90 ? 15.406 -2.245 -21.434 1.00 86.69 90 ARG A N 1
ATOM 732 C CA . ARG A 1 90 ? 14.261 -1.426 -21.858 1.00 86.69 90 ARG A CA 1
ATOM 733 C C . ARG A 1 90 ? 14.387 0.038 -21.439 1.00 86.69 90 ARG A C 1
ATOM 735 O O . ARG A 1 90 ? 13.385 0.750 -21.472 1.00 86.69 90 ARG A O 1
ATOM 742 N N . LYS A 1 91 ? 15.589 0.507 -21.081 1.00 84.81 91 LYS A N 1
ATOM 743 C CA . LYS A 1 91 ? 15.826 1.867 -20.565 1.00 84.81 91 LYS A CA 1
ATOM 744 C C . LYS A 1 91 ? 15.175 2.962 -21.412 1.00 84.81 91 LYS A C 1
ATOM 746 O O . LYS A 1 91 ? 14.538 3.835 -20.843 1.00 84.81 91 LYS A O 1
ATOM 751 N N . GLU A 1 92 ? 15.270 2.903 -22.740 1.00 83.06 92 GLU A N 1
ATOM 752 C CA . GLU A 1 92 ? 14.642 3.901 -23.625 1.00 83.06 92 GLU A CA 1
ATOM 753 C C . GLU A 1 92 ? 13.115 3.943 -23.470 1.00 83.06 92 GLU A C 1
ATOM 755 O O . GLU A 1 92 ? 12.544 5.013 -23.293 1.00 83.06 92 GLU A O 1
ATOM 760 N N . LYS A 1 93 ? 12.446 2.783 -23.437 1.00 80.31 93 LYS A N 1
ATOM 761 C CA . LYS A 1 93 ? 10.990 2.708 -23.223 1.00 80.31 93 LYS A CA 1
ATOM 762 C C . LYS A 1 93 ? 10.581 3.159 -21.822 1.00 80.31 93 LYS A C 1
ATOM 764 O 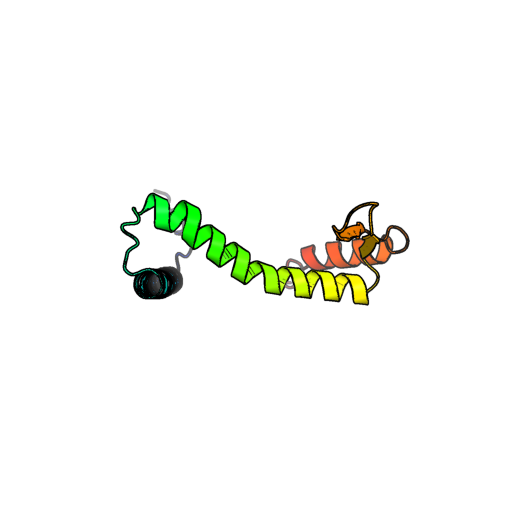O . LYS A 1 93 ? 9.528 3.767 -21.668 1.00 80.31 93 LYS A O 1
ATOM 769 N N . ILE A 1 94 ? 11.400 2.853 -20.813 1.00 84.88 94 ILE A N 1
ATOM 770 C CA . ILE A 1 94 ? 11.189 3.320 -19.438 1.00 84.88 94 ILE A CA 1
ATOM 771 C C . ILE A 1 94 ? 11.284 4.848 -19.394 1.00 84.88 94 ILE A C 1
ATOM 773 O O . ILE A 1 94 ? 10.403 5.487 -18.835 1.00 84.88 94 ILE A O 1
ATOM 777 N N . MET A 1 95 ? 12.308 5.431 -20.022 1.00 82.31 95 MET A N 1
ATOM 778 C CA . MET A 1 95 ? 12.489 6.882 -20.066 1.00 82.31 95 MET A CA 1
ATOM 779 C C . MET A 1 95 ? 11.340 7.582 -20.793 1.00 82.31 95 MET A C 1
ATOM 781 O O . MET A 1 95 ? 10.834 8.563 -20.272 1.00 82.31 95 MET A O 1
ATOM 785 N N . VAL A 1 96 ? 10.865 7.048 -21.924 1.00 84.62 96 VAL A N 1
ATOM 786 C CA . VAL A 1 96 ? 9.699 7.604 -22.637 1.00 84.62 96 VAL A CA 1
ATOM 787 C C . VAL A 1 96 ? 8.438 7.585 -21.767 1.00 84.62 96 VAL A C 1
ATOM 789 O O . VAL A 1 96 ? 7.725 8.575 -21.715 1.00 84.62 96 VAL A O 1
ATOM 792 N N . LEU A 1 97 ? 8.171 6.497 -21.037 1.00 81.06 97 LEU A N 1
ATOM 793 C CA . LEU A 1 97 ? 7.021 6.426 -20.121 1.00 81.06 97 LEU A CA 1
ATOM 794 C C . LEU A 1 97 ? 7.120 7.417 -18.952 1.00 81.06 97 LEU A C 1
ATOM 796 O O . LEU A 1 97 ? 6.104 7.947 -18.500 1.00 81.06 97 LEU A O 1
ATOM 800 N N . LEU A 1 98 ? 8.330 7.649 -18.443 1.00 80.50 98 LEU A N 1
ATOM 801 C CA . LEU A 1 98 ? 8.565 8.634 -17.387 1.00 80.50 98 LEU A CA 1
ATOM 802 C C . LEU A 1 98 ? 8.443 10.071 -17.913 1.00 80.50 98 LEU A C 1
ATOM 804 O O . LEU A 1 98 ? 7.979 10.934 -17.176 1.00 80.50 98 LEU A O 1
ATOM 808 N N . ASP A 1 99 ? 8.809 10.306 -19.173 1.00 80.25 99 ASP A N 1
ATOM 809 C CA . ASP A 1 99 ? 8.688 11.600 -19.853 1.00 80.25 99 ASP A CA 1
ATOM 810 C C . ASP A 1 99 ? 7.219 11.940 -20.172 1.00 80.25 99 ASP A C 1
ATOM 812 O O . ASP A 1 99 ? 6.760 13.044 -19.885 1.00 80.25 99 ASP A O 1
ATOM 816 N N . ASP A 1 100 ? 6.435 10.952 -20.622 1.00 59.00 100 ASP A N 1
ATOM 817 C CA . ASP A 1 100 ? 4.994 11.090 -20.899 1.00 59.00 100 ASP A CA 1
ATOM 818 C C . ASP A 1 100 ? 4.189 11.414 -19.618 1.00 59.00 100 ASP A C 1
ATOM 820 O O . ASP A 1 100 ? 3.209 12.156 -19.643 1.00 59.00 100 ASP A O 1
ATOM 824 N N . SER A 1 101 ? 4.674 10.962 -18.453 1.00 53.44 101 SER A N 1
ATOM 825 C CA . SER A 1 101 ? 4.098 11.285 -17.133 1.00 53.44 101 SER A CA 1
ATOM 826 C C . SER A 1 101 ? 4.465 12.692 -16.621 1.00 53.44 101 SER A C 1
ATOM 828 O O . SER A 1 101 ? 3.930 13.139 -15.607 1.00 53.44 101 SER A O 1
ATOM 830 N N . PHE A 1 102 ? 5.356 13.410 -17.315 1.00 47.31 102 PHE A N 1
ATOM 831 C CA . PHE A 1 102 ? 5.627 14.841 -17.123 1.00 47.31 102 PHE A CA 1
ATOM 832 C C . PHE A 1 102 ? 4.957 15.719 -18.206 1.00 47.31 102 PHE A C 1
ATOM 834 O O . PHE A 1 102 ? 5.128 16.943 -18.204 1.00 47.31 102 PHE A O 1
ATOM 841 N N . GLY A 1 103 ? 4.155 15.110 -19.092 1.00 44.12 103 GLY A N 1
ATOM 842 C CA . GLY A 1 103 ? 3.557 15.718 -20.282 1.00 44.12 103 GLY A CA 1
ATOM 843 C C . GLY A 1 103 ? 2.167 16.349 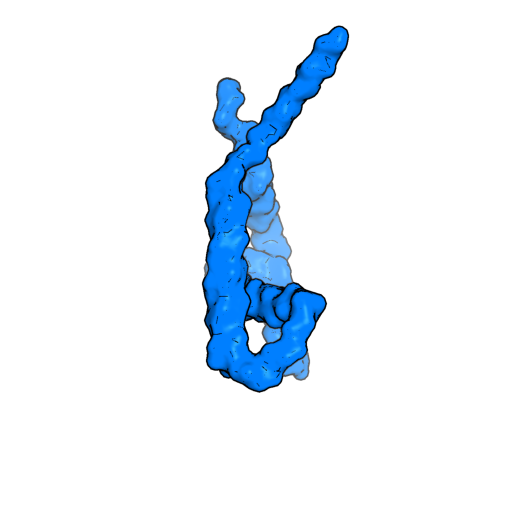-20.129 1.00 44.12 103 GLY A C 1
ATOM 844 O O . GLY A 1 103 ? 1.665 16.902 -21.104 1.00 44.12 103 GLY A O 1
ATOM 845 N N . GLU A 1 104 ? 1.546 16.382 -18.943 1.00 44.44 104 GLU A N 1
ATOM 846 C CA . GLU A 1 104 ? 0.266 17.102 -18.737 1.00 44.44 104 GLU A CA 1
ATOM 847 C C . GLU A 1 104 ? 0.388 18.646 -18.811 1.00 44.44 104 GLU A C 1
ATOM 849 O O . GLU A 1 104 ? -0.562 19.367 -18.511 1.00 44.44 104 GLU A O 1
ATOM 854 N N . ARG A 1 105 ? 1.535 19.200 -19.236 1.00 48.97 105 ARG A N 1
ATOM 855 C CA . ARG A 1 105 ? 1.743 20.656 -19.364 1.00 48.97 105 ARG A CA 1
ATOM 856 C C . ARG A 1 105 ? 1.829 21.226 -20.776 1.00 48.97 105 ARG A C 1
ATOM 858 O O . ARG A 1 105 ? 2.020 22.430 -20.886 1.00 48.97 105 ARG A O 1
ATOM 865 N N . ASN A 1 106 ? 1.611 20.442 -21.831 1.00 46.25 106 ASN A N 1
ATOM 866 C CA . ASN A 1 106 ? 1.597 20.973 -23.200 1.00 46.25 106 ASN A CA 1
ATOM 867 C C . ASN A 1 106 ? 0.271 20.684 -23.919 1.00 46.25 106 ASN A C 1
ATOM 869 O O . ASN A 1 106 ? 0.230 20.001 -24.937 1.00 46.25 106 ASN A O 1
ATOM 873 N N . MET A 1 107 ? -0.825 21.235 -23.396 1.00 49.66 107 MET A N 1
ATOM 874 C CA . MET A 1 107 ? -2.030 21.483 -24.193 1.00 49.66 107 MET A CA 1
ATOM 875 C C . MET A 1 107 ? -2.726 22.758 -23.702 1.00 49.66 107 MET A C 1
ATOM 877 O O . MET A 1 107 ? -3.745 22.711 -23.021 1.00 49.66 107 MET A O 1
ATOM 881 N N . GLN A 1 108 ? -2.132 23.911 -24.020 1.00 45.16 108 GLN A N 1
ATOM 882 C CA . GLN A 1 108 ? -2.811 25.208 -24.086 1.00 45.16 108 GLN A CA 1
ATOM 883 C C . GLN A 1 108 ? -1.947 26.179 -24.904 1.00 45.16 108 GLN A C 1
ATOM 885 O O . GLN A 1 108 ? -0.916 26.638 -24.416 1.00 45.16 108 GLN A O 1
ATOM 890 N N . GLY A 1 109 ? -2.404 26.489 -26.123 1.00 41.94 109 GLY A N 1
ATOM 891 C CA . GLY A 1 109 ? -1.930 27.610 -26.945 1.00 41.94 109 GLY A CA 1
ATOM 892 C C . GLY A 1 109 ? -1.095 27.215 -28.145 1.00 41.94 109 GLY A C 1
ATOM 893 O O . GLY A 1 109 ? 0.140 27.337 -28.034 1.00 41.94 109 GLY A O 1
#

pLDDT: mean 73.03, std 14.19, range [39.69, 90.25]

Mean predicted aligned error: 13.92 Å

Radius of gyration: 21.71 Å; Cα contacts (8 Å, |Δi|>4): 41; chains: 1; bounding box: 36×65×50 Å

Sequence (109 aa):
MAQQPRLGHEPDKEACLVQSLARKILLYLIDHPDAEDSLEGIVGWWLLEQEIRTQENRVREAVRMLKDRNLIIESSGRGAEVRYRANWDRKEKIMVLLDDSFGERNMQG